Protein AF-A0AAE1FEJ6-F1 (afdb_monomer_lite)

Organism: Petrolisthes cinctipes (NCBI:txid88211)

InterPro domains:
  IPR024133 Transmembrane protein 138 [PF14935] (41-151)
  IPR024133 Transmembrane protein 138 [PTHR13306] (6-151)

Secondary structure (DSSP, 8-state):
--HHHHHHHHHHHHHHHHHHHHHHHHHHHGGGGTT-HHHHHHHHHHHHHHHHHHHHHHHHHHHHSHHHHTT-HHHHHHHHHHHHHHHHHHHHHHHHHHHHHHHHHHH-TT-----HHHHHHHHHHHHHHHHHHHHHHHHHHHHH-HHHHHHHTT--

pLDDT: mean 83.82, std 13.67, range [44.47, 97.69]

Radius of gyration: 18.62 Å; chains: 1; bounding box: 46×26×56 Å

Sequence (156 aa):
MGESTVERYQWLSGTALTLLLADITLNSVFQAFSSNTLLTLLIYIIQDVCLVFSLILLLLALFSTSLSQAGLIGELFQRFQWCIIVAVIYLALSLAFHSWSLEQQWQRSDVYIWTHGMVSLYTIQRTVGCLHYYLYKRAILQLSDKNFYTHLSLRT

Foldseek 3Di:
DPPVVLVVLVVLLVLLVVLLVLLVVLLVCLVVVLLPLVSNLVSLVSNLVSLVVNLVSLVCLLCVAPCVVVVVSVVSCVVLVVLNVLSVVLSVLSVVLSVVSSVCCVVCVPDNDQDPVSVVSSVVSVVSSVVNSVSSNVSSVLSSDPVNVVVVVVVD

Structure (mmCIF, N/CA/C/O backbone):
data_AF-A0AAE1FEJ6-F1
#
_entry.id   AF-A0AAE1FEJ6-F1
#
loop_
_atom_site.group_PDB
_atom_site.id
_atom_site.type_symbol
_atom_site.label_atom_id
_atom_site.label_alt_id
_atom_site.label_comp_id
_atom_site.label_asym_id
_atom_site.label_entity_id
_atom_site.label_seq_id
_atom_site.pdbx_PDB_ins_code
_atom_site.Cartn_x
_atom_site.Cartn_y
_atom_site.Cartn_z
_atom_site.occupancy
_atom_site.B_iso_or_equiv
_atom_site.auth_seq_id
_atom_site.auth_comp_id
_atom_site.auth_asym_id
_atom_site.auth_atom_id
_atom_site.pdbx_PDB_model_num
ATOM 1 N N . MET A 1 1 ? -10.316 11.095 32.374 1.00 44.47 1 MET A N 1
ATOM 2 C CA . MET A 1 1 ? -9.606 9.917 31.815 1.00 44.47 1 MET A CA 1
ATOM 3 C C . MET A 1 1 ? -10.086 9.508 30.408 1.00 44.47 1 MET A C 1
ATOM 5 O O . MET A 1 1 ? -9.594 8.518 29.891 1.00 44.47 1 MET A O 1
ATOM 9 N N . GLY A 1 2 ? -10.999 10.257 29.759 1.00 51.69 2 GLY A N 1
ATOM 10 C CA . GLY A 1 2 ? -11.529 9.927 28.421 1.00 51.69 2 GLY A CA 1
ATOM 11 C C . GLY A 1 2 ? -10.859 10.638 27.233 1.00 51.69 2 GLY A C 1
ATOM 12 O O . GLY A 1 2 ? -10.915 10.112 26.121 1.00 51.69 2 GLY A O 1
ATOM 13 N N . GLU A 1 3 ? -10.203 11.785 27.448 1.00 49.59 3 GLU A N 1
ATOM 14 C CA . GLU A 1 3 ? -9.595 12.601 26.377 1.00 49.59 3 GLU A CA 1
ATOM 15 C C . GLU A 1 3 ? -8.367 11.934 25.744 1.00 49.59 3 GLU A C 1
ATOM 17 O O . GLU A 1 3 ? -8.306 11.809 24.522 1.00 49.59 3 GLU A O 1
ATOM 22 N N . SER A 1 4 ? -7.466 11.362 26.553 1.00 60.22 4 SER A N 1
ATOM 23 C CA . SER A 1 4 ? -6.238 10.703 26.068 1.00 60.22 4 SER A CA 1
ATOM 24 C C . SER A 1 4 ? -6.498 9.509 25.147 1.00 60.22 4 SER A C 1
ATOM 26 O O . SER A 1 4 ? -5.647 9.128 24.349 1.00 60.22 4 SER A O 1
ATOM 28 N N . THR A 1 5 ? -7.681 8.898 25.243 1.00 62.91 5 THR A N 1
ATOM 29 C CA . THR A 1 5 ? -8.062 7.774 24.382 1.00 62.91 5 THR A CA 1
ATOM 30 C C . THR A 1 5 ? -8.668 8.268 23.064 1.00 62.91 5 THR A C 1
ATOM 32 O O . THR A 1 5 ? -8.447 7.632 22.042 1.00 62.91 5 THR A O 1
ATOM 35 N N . VAL A 1 6 ? -9.384 9.411 23.047 1.00 62.69 6 VAL A N 1
ATOM 36 C CA . VAL A 1 6 ? -9.845 10.043 21.784 1.00 62.69 6 VAL A CA 1
ATOM 37 C C . VAL A 1 6 ? -8.641 10.379 20.911 1.00 62.69 6 VAL A C 1
ATOM 39 O O . VAL A 1 6 ? -8.610 10.024 19.737 1.00 62.69 6 VAL A O 1
ATOM 42 N N . GLU A 1 7 ? -7.654 11.035 21.517 1.00 68.44 7 GLU A N 1
ATOM 43 C CA . GLU A 1 7 ? -6.494 11.573 20.819 1.00 68.44 7 GLU A CA 1
ATOM 44 C C . GLU A 1 7 ? -5.688 10.448 20.157 1.00 68.44 7 GLU A C 1
ATOM 46 O O . GLU A 1 7 ? -5.366 10.517 18.974 1.00 68.44 7 GLU A O 1
ATOM 51 N N . ARG A 1 8 ? -5.466 9.339 20.878 1.00 70.31 8 ARG A N 1
ATOM 52 C CA . ARG A 1 8 ? -4.790 8.143 20.348 1.00 70.31 8 ARG A CA 1
ATOM 53 C C . ARG A 1 8 ? -5.481 7.566 19.110 1.00 70.31 8 ARG A C 1
ATOM 55 O O . ARG A 1 8 ? -4.801 7.237 18.140 1.00 70.31 8 ARG A O 1
ATOM 62 N N . TYR A 1 9 ? -6.811 7.461 19.115 1.00 72.62 9 TYR A N 1
ATOM 63 C CA . TYR A 1 9 ? -7.556 6.951 17.957 1.00 72.62 9 TYR A CA 1
ATOM 64 C C . TYR A 1 9 ? -7.517 7.920 16.768 1.00 72.62 9 TYR A C 1
ATOM 66 O O . TYR A 1 9 ? -7.372 7.479 15.629 1.00 72.62 9 TYR A O 1
ATOM 74 N N . GLN A 1 10 ? -7.572 9.231 17.016 1.00 76.69 10 GLN A N 1
ATOM 75 C CA . GLN A 1 10 ? -7.440 10.248 15.968 1.00 76.69 10 GLN A CA 1
ATOM 76 C C . GLN A 1 10 ? -6.054 10.220 15.309 1.00 76.69 10 GLN A C 1
ATOM 78 O O . GLN A 1 10 ? -5.965 10.243 14.081 1.00 76.69 10 GLN A O 1
ATOM 83 N N . TRP A 1 11 ? -4.984 10.087 16.098 1.00 81.31 11 TRP A N 1
ATOM 84 C CA . TRP A 1 11 ? -3.614 9.962 15.590 1.00 81.31 11 TRP A CA 1
ATOM 85 C C . TRP A 1 11 ? -3.409 8.707 14.737 1.00 81.31 11 TRP A C 1
ATOM 87 O O . TRP A 1 11 ? -2.828 8.787 13.651 1.00 81.31 11 TRP A O 1
ATOM 97 N N . LEU A 1 12 ? -3.919 7.556 15.189 1.00 84.88 12 LEU A N 1
ATOM 98 C CA . LEU A 1 12 ? -3.861 6.306 14.423 1.00 84.88 12 LEU A CA 1
ATOM 99 C C . LEU A 1 12 ? -4.588 6.443 13.079 1.00 84.88 12 LEU A C 1
ATOM 101 O O . LEU A 1 12 ? -4.031 6.097 12.037 1.00 84.88 12 LEU A O 1
ATOM 105 N N . SER A 1 13 ? -5.797 7.011 13.095 1.00 83.62 13 SER A N 1
ATOM 106 C CA . SER A 1 13 ? -6.606 7.248 11.895 1.00 83.62 13 SER A CA 1
ATOM 107 C C . SER A 1 13 ? -5.922 8.188 10.904 1.00 83.62 13 SER A C 1
ATOM 109 O O . SER A 1 13 ? -5.821 7.882 9.715 1.00 83.62 13 SER A O 1
ATOM 111 N N . GLY A 1 14 ? -5.392 9.312 11.396 1.00 88.19 14 GLY A N 1
ATOM 112 C CA . GLY A 1 14 ? -4.686 10.293 10.573 1.00 88.19 14 GLY A CA 1
ATOM 113 C C . GLY A 1 14 ? -3.419 9.716 9.940 1.00 88.19 14 GLY A C 1
ATOM 114 O O . GLY A 1 14 ? -3.180 9.910 8.747 1.00 88.19 14 GLY A O 1
ATOM 115 N N . THR A 1 15 ? -2.651 8.933 10.703 1.00 90.38 15 THR A N 1
ATOM 116 C CA . THR A 1 15 ? -1.444 8.258 10.200 1.00 90.38 15 THR A CA 1
ATOM 117 C C . THR A 1 15 ? -1.803 7.242 9.117 1.00 90.38 15 THR A C 1
ATOM 119 O O . THR A 1 15 ? -1.211 7.247 8.040 1.00 90.38 15 THR A O 1
ATOM 122 N N . ALA A 1 16 ? -2.827 6.419 9.357 1.00 91.69 16 ALA A N 1
ATOM 123 C CA . ALA A 1 16 ? -3.301 5.429 8.396 1.00 91.69 16 ALA A CA 1
ATOM 124 C C . ALA A 1 16 ? -3.822 6.070 7.096 1.00 91.69 16 ALA A C 1
ATOM 126 O O . ALA A 1 16 ? -3.549 5.559 6.012 1.00 91.69 16 ALA A O 1
ATOM 127 N N . LEU A 1 17 ? -4.532 7.200 7.180 1.00 91.25 17 LEU A N 1
ATOM 128 C CA . LEU A 1 17 ? -4.982 7.948 6.002 1.00 91.25 17 LEU A CA 1
ATOM 129 C C . LEU A 1 17 ? -3.816 8.582 5.239 1.00 91.25 17 LEU A C 1
ATOM 131 O O . LEU A 1 17 ? -3.819 8.571 4.011 1.00 91.25 17 LEU A O 1
ATOM 135 N N . THR A 1 18 ? -2.810 9.093 5.947 1.00 93.56 18 THR A N 1
ATOM 136 C CA . THR A 1 18 ? -1.608 9.666 5.323 1.00 93.56 18 THR A CA 1
ATOM 137 C C . THR A 1 18 ? -0.835 8.607 4.544 1.00 93.56 18 THR A C 1
ATOM 139 O O . THR A 1 18 ? -0.452 8.848 3.403 1.00 93.56 18 THR A O 1
ATOM 142 N N . LEU A 1 19 ? -0.667 7.411 5.116 1.00 93.56 19 LEU A N 1
ATOM 143 C CA . LEU A 1 19 ? -0.028 6.288 4.428 1.00 93.56 19 LEU A CA 1
ATOM 144 C C . LEU A 1 19 ? -0.821 5.838 3.195 1.00 93.56 19 LEU A C 1
ATOM 146 O O . LEU A 1 19 ? -0.223 5.563 2.158 1.00 93.56 19 LEU A O 1
ATOM 150 N N . LEU A 1 20 ? -2.155 5.831 3.274 1.00 92.31 20 LEU A N 1
ATOM 151 C CA . LEU A 1 20 ? -3.012 5.508 2.132 1.00 92.31 20 LEU A CA 1
ATOM 152 C C . LEU A 1 20 ? -2.862 6.531 0.995 1.00 92.31 20 LEU A C 1
ATOM 154 O O . LEU A 1 20 ? -2.787 6.162 -0.174 1.00 92.31 20 LEU A O 1
ATOM 158 N N . LEU A 1 21 ? -2.805 7.822 1.334 1.00 93.31 21 LEU A N 1
ATOM 159 C CA . LEU A 1 21 ? -2.579 8.898 0.366 1.00 93.31 21 LEU A CA 1
ATOM 160 C C . LEU A 1 21 ? -1.182 8.815 -0.255 1.00 93.31 21 LEU A C 1
ATOM 162 O O . LEU A 1 21 ? -1.040 9.031 -1.461 1.00 93.31 21 LEU A O 1
ATOM 166 N N . ALA A 1 22 ? -0.170 8.482 0.547 1.00 93.38 22 ALA A N 1
ATOM 167 C CA . ALA A 1 22 ? 1.184 8.254 0.066 1.00 93.38 22 ALA A CA 1
ATOM 168 C C . ALA A 1 22 ? 1.223 7.092 -0.936 1.00 93.38 22 ALA A C 1
ATOM 170 O O . ALA A 1 22 ? 1.736 7.284 -2.036 1.00 93.38 22 ALA A O 1
ATOM 171 N N . ASP A 1 23 ? 0.609 5.943 -0.619 1.00 93.81 23 ASP A N 1
ATOM 172 C CA . ASP A 1 23 ? 0.529 4.811 -1.553 1.00 93.81 23 ASP A CA 1
ATOM 173 C C . ASP A 1 23 ? -0.169 5.206 -2.858 1.00 93.81 23 ASP A C 1
ATOM 175 O O . ASP A 1 23 ? 0.403 5.010 -3.922 1.00 93.81 23 ASP A O 1
ATOM 179 N N . ILE A 1 24 ? -1.349 5.838 -2.804 1.00 92.50 24 ILE A N 1
ATOM 180 C CA . ILE A 1 24 ? -2.074 6.281 -4.012 1.00 92.50 24 ILE A CA 1
ATOM 181 C C . ILE A 1 24 ? -1.203 7.199 -4.878 1.00 92.50 24 ILE A C 1
ATOM 183 O O . ILE A 1 24 ? -1.189 7.078 -6.108 1.00 92.50 24 ILE A O 1
ATOM 187 N N . THR A 1 25 ? -0.478 8.119 -4.243 1.00 93.44 25 THR A N 1
ATOM 188 C CA . THR A 1 25 ? 0.381 9.082 -4.937 1.00 93.44 25 THR A CA 1
ATOM 189 C C . THR A 1 25 ? 1.560 8.377 -5.598 1.00 93.44 25 THR A C 1
ATOM 191 O O . THR A 1 25 ? 1.765 8.544 -6.798 1.00 93.44 25 THR A O 1
ATOM 194 N N . LEU A 1 26 ? 2.294 7.543 -4.857 1.00 92.31 26 LEU A N 1
ATOM 195 C CA . LEU A 1 26 ? 3.439 6.786 -5.373 1.00 92.31 26 LEU A CA 1
ATOM 196 C C . LEU A 1 26 ? 3.008 5.828 -6.484 1.00 92.31 26 LEU A C 1
ATOM 198 O O . LEU A 1 26 ? 3.587 5.847 -7.570 1.00 92.31 26 LEU A O 1
ATOM 202 N N . ASN A 1 27 ? 1.909 5.105 -6.263 1.00 91.62 27 ASN A N 1
ATOM 203 C CA . ASN A 1 27 ? 1.309 4.225 -7.251 1.00 91.62 27 ASN A CA 1
ATOM 204 C C . ASN A 1 27 ? 0.908 5.011 -8.507 1.00 91.62 27 ASN A C 1
ATOM 206 O O . ASN A 1 27 ? 0.960 4.478 -9.600 1.00 91.62 27 ASN A O 1
ATOM 210 N N . SER A 1 28 ? 0.501 6.276 -8.431 1.00 89.50 28 SER A N 1
ATOM 211 C CA . SER A 1 28 ? 0.143 7.051 -9.636 1.00 89.50 28 SER A CA 1
ATOM 212 C C . SER A 1 28 ? 1.360 7.649 -10.347 1.00 89.50 28 SER A C 1
ATOM 214 O O . SER A 1 28 ? 1.373 7.768 -11.569 1.00 89.50 28 SER A O 1
ATOM 216 N N . VAL A 1 29 ? 2.388 8.020 -9.587 1.00 89.81 29 VAL A N 1
ATOM 217 C CA . VAL A 1 29 ? 3.525 8.812 -10.068 1.00 89.81 29 VAL A CA 1
ATOM 218 C C . VAL A 1 29 ? 4.701 7.948 -10.538 1.00 89.81 29 VAL A C 1
ATOM 220 O O . VAL A 1 29 ? 5.501 8.427 -11.340 1.00 89.81 29 VAL A O 1
ATOM 223 N N . PHE A 1 30 ? 4.804 6.676 -10.126 1.00 88.81 30 PHE A N 1
ATOM 224 C CA . PHE A 1 30 ? 5.943 5.806 -10.475 1.00 88.81 30 PHE A CA 1
ATOM 225 C C . PHE A 1 30 ? 6.244 5.764 -11.985 1.00 88.81 30 PHE A C 1
ATOM 227 O O . PHE A 1 30 ? 7.407 5.744 -12.385 1.00 88.81 30 PHE A O 1
ATOM 234 N N . GLN A 1 31 ? 5.210 5.825 -12.832 1.00 87.00 31 GLN A N 1
ATOM 235 C CA . GLN A 1 31 ? 5.358 5.773 -14.285 1.00 87.00 31 GLN A CA 1
ATOM 236 C C . GLN A 1 31 ? 6.107 6.990 -14.847 1.00 87.00 31 GLN A C 1
ATOM 238 O O . GLN A 1 31 ? 6.815 6.862 -15.840 1.00 87.00 31 GLN A O 1
ATOM 243 N N . ALA A 1 32 ? 6.022 8.155 -14.200 1.00 88.50 32 ALA A N 1
ATOM 244 C CA . ALA A 1 32 ? 6.785 9.338 -14.604 1.00 88.50 32 ALA A CA 1
ATOM 245 C C . ALA A 1 32 ? 8.301 9.150 -14.416 1.00 88.50 32 ALA A C 1
ATOM 247 O O . ALA A 1 32 ? 9.098 9.799 -15.090 1.00 88.50 32 ALA A O 1
ATOM 248 N N . PHE A 1 33 ? 8.698 8.244 -13.521 1.00 87.62 33 PHE A N 1
ATOM 249 C CA . PHE A 1 33 ? 10.089 7.955 -13.181 1.00 87.62 33 PHE A CA 1
ATOM 250 C C . PHE A 1 33 ? 10.582 6.617 -13.745 1.00 87.62 33 PHE A C 1
ATOM 252 O O . PHE A 1 33 ? 11.727 6.240 -13.495 1.00 87.62 33 PHE A O 1
ATOM 259 N N . SER A 1 34 ? 9.764 5.924 -14.551 1.00 84.81 34 SER A N 1
ATOM 260 C CA . SER A 1 34 ? 10.057 4.573 -15.048 1.00 84.81 34 SER A CA 1
ATOM 261 C C . SER A 1 34 ? 11.247 4.495 -16.009 1.00 84.81 34 SER A C 1
ATOM 263 O O . SER A 1 34 ? 11.700 3.398 -16.329 1.00 84.81 34 SER A O 1
ATOM 265 N N . SER A 1 35 ? 11.745 5.638 -16.489 1.00 85.31 35 SER A N 1
ATOM 266 C CA . SER A 1 35 ? 12.961 5.737 -17.304 1.00 85.31 35 SER A CA 1
ATOM 267 C C . SER A 1 35 ? 14.245 5.598 -16.485 1.00 85.31 35 SER A C 1
ATOM 269 O O . SER A 1 35 ? 15.295 5.295 -17.043 1.00 85.31 35 SER A O 1
ATOM 271 N N . ASN A 1 36 ? 14.180 5.819 -15.170 1.00 88.50 36 ASN A N 1
ATOM 272 C CA . ASN A 1 36 ? 15.324 5.728 -14.278 1.00 88.50 36 ASN A CA 1
ATOM 273 C C . ASN A 1 36 ? 15.117 4.576 -13.289 1.00 88.50 36 ASN A C 1
ATOM 275 O O . ASN A 1 36 ? 14.296 4.663 -12.370 1.00 88.50 36 ASN A O 1
ATOM 279 N N . THR A 1 37 ? 15.892 3.504 -13.464 1.00 89.12 37 THR A N 1
ATOM 280 C CA . THR A 1 37 ? 15.815 2.286 -12.644 1.00 89.12 37 THR A CA 1
ATOM 281 C C . THR A 1 37 ? 16.016 2.573 -11.156 1.00 89.12 37 THR A C 1
ATOM 283 O O . THR A 1 37 ? 15.301 2.021 -10.324 1.00 89.12 37 THR A O 1
ATOM 286 N N . LEU A 1 38 ? 16.935 3.479 -10.801 1.00 91.75 38 LEU A N 1
ATOM 287 C CA . LEU A 1 38 ? 17.208 3.814 -9.400 1.00 91.75 38 LEU A CA 1
ATOM 288 C C . LEU A 1 38 ? 16.026 4.544 -8.755 1.00 91.75 38 LEU A C 1
ATOM 290 O O . LEU A 1 38 ? 15.628 4.201 -7.645 1.00 91.75 38 LEU A O 1
ATOM 294 N N . LEU A 1 39 ? 15.432 5.521 -9.450 1.00 92.00 39 LEU A N 1
ATOM 295 C CA . LEU A 1 39 ? 14.251 6.228 -8.940 1.00 92.00 39 LEU A CA 1
ATOM 296 C C . LEU A 1 39 ? 13.037 5.300 -8.844 1.00 92.00 39 LEU A C 1
ATOM 298 O O . LEU A 1 39 ? 12.317 5.344 -7.850 1.00 92.00 39 LEU A O 1
ATOM 302 N N . THR A 1 40 ? 12.845 4.428 -9.837 1.00 92.69 40 THR A N 1
ATOM 303 C CA . THR A 1 40 ? 11.771 3.423 -9.829 1.00 92.69 40 THR A CA 1
ATOM 304 C C . THR A 1 40 ? 11.909 2.486 -8.627 1.00 92.69 40 THR A C 1
ATOM 306 O O . THR A 1 40 ? 10.942 2.270 -7.899 1.00 92.69 40 THR A O 1
ATOM 309 N N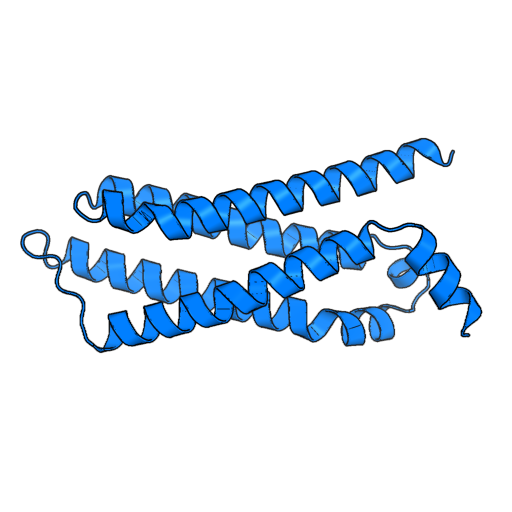 . LEU A 1 41 ? 13.124 1.995 -8.363 1.00 94.25 41 LEU A N 1
ATOM 310 C CA . LEU A 1 41 ? 13.424 1.147 -7.211 1.00 94.25 41 LEU A CA 1
ATOM 311 C C . LEU A 1 41 ? 13.111 1.843 -5.881 1.00 94.25 41 LEU A C 1
ATOM 313 O O . LEU A 1 41 ? 12.479 1.244 -5.014 1.00 94.25 41 LEU A O 1
ATOM 317 N N . LEU A 1 42 ? 13.508 3.109 -5.721 1.00 95.31 42 LEU A N 1
ATOM 318 C CA . LEU A 1 42 ? 13.216 3.863 -4.499 1.00 95.31 42 LEU A CA 1
ATOM 319 C C . LEU A 1 42 ? 11.709 4.050 -4.288 1.00 95.31 42 LEU A C 1
ATOM 321 O O . LEU A 1 42 ? 11.231 3.872 -3.170 1.00 95.31 42 LEU A O 1
ATOM 325 N N . ILE A 1 43 ? 10.960 4.368 -5.348 1.00 94.75 43 ILE A N 1
ATOM 326 C CA . ILE A 1 43 ? 9.500 4.518 -5.277 1.00 94.75 43 ILE A CA 1
ATOM 327 C C . ILE A 1 43 ? 8.846 3.206 -4.838 1.00 94.75 43 ILE A C 1
ATOM 329 O O . ILE A 1 43 ? 8.034 3.232 -3.915 1.00 94.75 43 ILE A O 1
ATOM 333 N N . TYR A 1 44 ? 9.234 2.073 -5.431 1.00 95.25 44 TYR A N 1
ATOM 334 C CA . TYR A 1 44 ? 8.698 0.760 -5.061 1.00 95.25 44 TYR A CA 1
ATOM 335 C C . TYR A 1 44 ? 9.002 0.395 -3.607 1.00 95.25 44 TYR A C 1
ATOM 337 O O . TYR A 1 44 ? 8.093 -0.002 -2.884 1.00 95.25 44 TYR A O 1
ATOM 345 N N . ILE A 1 45 ? 10.233 0.615 -3.132 1.00 95.50 45 ILE A N 1
ATOM 346 C CA . ILE A 1 45 ? 10.596 0.347 -1.731 1.00 95.50 45 ILE A CA 1
ATOM 347 C C . ILE A 1 45 ? 9.762 1.204 -0.773 1.00 95.50 45 ILE A C 1
ATOM 349 O O . ILE A 1 45 ? 9.221 0.686 0.203 1.00 95.50 45 ILE A O 1
ATOM 353 N N . ILE A 1 46 ? 9.647 2.511 -1.035 1.00 95.19 46 ILE A N 1
ATOM 354 C CA . ILE A 1 46 ? 8.865 3.412 -0.177 1.00 95.19 46 ILE A CA 1
ATOM 355 C C . ILE A 1 46 ? 7.396 2.978 -0.167 1.00 95.19 46 ILE A C 1
ATOM 357 O O . ILE A 1 46 ? 6.784 2.909 0.899 1.00 95.19 46 ILE A O 1
ATOM 361 N N . GLN A 1 47 ? 6.842 2.645 -1.332 1.00 95.62 47 GLN A N 1
ATOM 362 C CA . GLN A 1 47 ? 5.459 2.207 -1.461 1.00 95.62 47 GLN A CA 1
ATOM 363 C C . GLN A 1 47 ? 5.199 0.890 -0.710 1.00 95.62 47 GLN A C 1
ATOM 365 O O . GLN A 1 47 ? 4.247 0.810 0.069 1.00 95.62 47 GLN A O 1
ATOM 370 N N . ASP A 1 48 ? 6.068 -0.112 -0.860 1.00 96.12 48 ASP A N 1
ATOM 371 C CA . ASP A 1 48 ? 5.940 -1.403 -0.173 1.00 96.12 48 ASP A CA 1
ATOM 372 C C . ASP A 1 48 ? 6.019 -1.241 1.349 1.00 96.12 48 ASP A C 1
ATOM 374 O O . ASP A 1 48 ? 5.215 -1.817 2.087 1.00 96.12 48 ASP A O 1
ATOM 378 N N . VAL A 1 49 ? 6.924 -0.384 1.834 1.00 95.56 49 VAL A N 1
ATOM 379 C CA . VAL A 1 49 ? 7.001 -0.028 3.256 1.00 95.56 49 VAL A CA 1
ATOM 380 C C . VAL A 1 49 ? 5.694 0.624 3.719 1.00 95.56 49 VAL A C 1
ATOM 382 O O . VAL A 1 49 ? 5.139 0.211 4.738 1.00 95.56 49 VAL A O 1
ATOM 385 N N . CYS A 1 50 ? 5.144 1.586 2.971 1.00 94.75 50 CYS A N 1
ATOM 386 C CA . CYS A 1 50 ? 3.860 2.213 3.299 1.00 94.75 50 CYS A CA 1
ATOM 387 C C . CYS A 1 50 ? 2.703 1.204 3.367 1.00 94.75 50 CYS A C 1
ATOM 389 O O . CYS A 1 50 ? 1.852 1.315 4.257 1.00 94.75 50 CYS A O 1
ATOM 391 N N . LEU A 1 51 ? 2.675 0.206 2.479 1.00 94.88 51 LEU A N 1
ATOM 392 C CA . LEU A 1 51 ? 1.652 -0.842 2.479 1.00 94.88 51 LEU A CA 1
ATOM 393 C C . LEU A 1 51 ? 1.785 -1.791 3.666 1.00 94.88 51 LEU A C 1
ATOM 395 O O . LEU A 1 51 ? 0.783 -2.096 4.318 1.00 94.88 51 LEU A O 1
ATOM 399 N N . VAL A 1 52 ? 3.009 -2.200 4.002 1.00 96.62 52 VAL A N 1
ATOM 400 C CA . VAL A 1 52 ? 3.269 -3.020 5.192 1.00 96.62 52 VAL A CA 1
ATOM 401 C C . VAL A 1 52 ? 2.871 -2.266 6.461 1.00 96.62 52 VAL A C 1
ATOM 403 O O . VAL A 1 52 ? 2.147 -2.813 7.293 1.00 96.62 52 VAL A O 1
ATOM 406 N N . PHE A 1 53 ? 3.258 -0.994 6.600 1.00 94.69 53 PHE A N 1
ATOM 407 C CA . PHE A 1 53 ? 2.854 -0.175 7.747 1.00 94.69 53 PHE A CA 1
ATOM 408 C C . PHE A 1 53 ? 1.339 0.031 7.815 1.00 94.69 53 PHE A C 1
ATOM 410 O O . PHE A 1 53 ? 0.767 -0.063 8.899 1.00 94.69 53 PHE A O 1
ATOM 417 N N . SER A 1 54 ? 0.672 0.249 6.681 1.00 93.50 54 SER A N 1
ATOM 418 C CA . SER A 1 54 ? -0.792 0.340 6.626 1.00 93.50 54 SER A CA 1
ATOM 419 C C . SER A 1 54 ? -1.452 -0.948 7.125 1.00 93.50 54 SER A C 1
ATOM 421 O O . SER A 1 54 ? -2.354 -0.908 7.962 1.00 93.50 54 SER A O 1
ATOM 423 N N . LEU A 1 55 ? -0.962 -2.112 6.689 1.00 93.62 55 LEU A N 1
ATOM 424 C CA . LEU A 1 55 ? -1.462 -3.399 7.169 1.00 93.62 55 LEU A CA 1
ATOM 425 C C . LEU A 1 55 ? -1.230 -3.575 8.679 1.00 93.62 55 LEU A C 1
ATOM 427 O O . LEU A 1 55 ? -2.145 -3.988 9.391 1.00 93.62 55 LEU A O 1
ATOM 431 N N . ILE A 1 56 ? -0.048 -3.213 9.185 1.00 92.94 56 ILE A N 1
ATOM 432 C CA . ILE A 1 56 ? 0.262 -3.265 10.622 1.00 92.94 56 ILE A CA 1
ATOM 433 C C . ILE A 1 56 ? -0.674 -2.350 11.416 1.00 92.94 56 ILE A C 1
ATOM 435 O O . ILE A 1 56 ? -1.212 -2.781 12.433 1.00 92.94 56 ILE A O 1
ATOM 439 N N . LEU A 1 57 ? -0.909 -1.115 10.965 1.00 91.31 57 LEU A N 1
ATOM 440 C CA . LEU A 1 57 ? -1.815 -0.182 11.640 1.00 91.31 57 LEU A CA 1
ATOM 441 C C . LEU A 1 57 ? -3.259 -0.682 11.642 1.00 91.31 57 LEU A C 1
ATOM 443 O O . LEU A 1 57 ? -3.938 -0.541 12.655 1.00 91.31 57 LEU A O 1
ATOM 447 N N . LEU A 1 58 ? -3.720 -1.294 10.549 1.00 89.44 58 LEU A N 1
ATOM 448 C CA . LEU A 1 58 ? -5.042 -1.915 10.491 1.00 89.44 58 LEU A CA 1
ATOM 449 C C . LEU A 1 58 ? -5.171 -3.044 11.520 1.00 89.44 58 LEU A C 1
ATOM 451 O O . LEU A 1 58 ? -6.143 -3.079 12.273 1.00 89.44 58 LEU A O 1
ATOM 455 N N . LEU A 1 59 ? -4.185 -3.941 11.586 1.00 88.81 59 LEU A N 1
ATOM 456 C CA . LEU A 1 59 ? -4.172 -5.030 12.565 1.00 88.81 59 LEU A CA 1
ATOM 457 C C . LEU A 1 59 ? -4.086 -4.492 13.997 1.00 88.81 59 LEU A C 1
ATOM 459 O O . LEU A 1 59 ? -4.836 -4.928 14.866 1.00 88.81 59 LEU A O 1
ATOM 463 N N . LEU A 1 60 ? -3.232 -3.497 14.243 1.00 87.00 60 LEU A N 1
ATOM 464 C CA . LEU A 1 60 ? -3.119 -2.848 15.545 1.00 87.00 60 LEU A CA 1
ATOM 465 C C . LEU A 1 60 ? -4.440 -2.186 15.951 1.00 87.00 60 LEU A C 1
ATOM 467 O O . LEU A 1 60 ? -4.861 -2.332 17.095 1.00 87.00 60 LEU A O 1
ATOM 471 N N . ALA A 1 61 ? -5.129 -1.504 15.034 1.00 83.62 61 ALA A N 1
ATOM 472 C CA . ALA A 1 61 ? -6.437 -0.903 15.288 1.00 83.62 61 ALA A CA 1
ATOM 473 C C . ALA A 1 61 ? -7.512 -1.963 15.612 1.00 83.62 61 ALA A C 1
ATOM 475 O O . ALA A 1 61 ? -8.343 -1.749 16.496 1.00 83.62 61 ALA A O 1
ATOM 476 N N . LEU A 1 62 ? -7.461 -3.128 14.958 1.00 81.69 62 LEU A N 1
ATOM 477 C CA . LEU A 1 62 ? -8.355 -4.260 15.233 1.00 81.69 62 LEU A CA 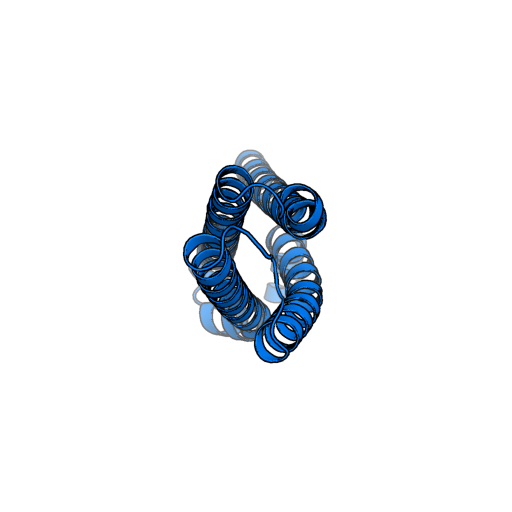1
ATOM 478 C C . LEU A 1 62 ? -8.077 -4.938 16.582 1.00 81.69 62 LEU A C 1
ATOM 480 O O . LEU A 1 62 ? -9.010 -5.342 17.267 1.00 81.69 62 LEU A O 1
ATOM 484 N N . PHE A 1 63 ? -6.813 -5.067 16.988 1.00 79.44 63 PHE A N 1
ATOM 485 C CA . PHE A 1 63 ? -6.470 -5.702 18.265 1.00 79.44 63 PHE A CA 1
ATOM 486 C C . PHE A 1 63 ? -6.572 -4.750 19.460 1.00 79.44 63 PHE A C 1
ATOM 488 O O . PHE A 1 63 ? -6.897 -5.185 20.563 1.00 79.44 63 PHE A O 1
ATOM 495 N N . SER A 1 64 ? -6.314 -3.457 19.254 1.00 73.94 64 SER A N 1
ATOM 496 C CA . SER A 1 64 ? -6.353 -2.437 20.313 1.00 73.94 64 SER A CA 1
ATOM 497 C C . SER A 1 64 ? -7.766 -2.018 20.719 1.00 73.94 64 SER A C 1
ATOM 499 O O . SER A 1 64 ? -7.936 -1.343 21.734 1.00 73.94 64 SER A O 1
ATOM 501 N N . THR A 1 65 ? -8.785 -2.423 19.964 1.00 73.69 65 THR A N 1
ATOM 502 C CA . THR A 1 65 ? -10.167 -2.024 20.206 1.00 73.69 65 THR A CA 1
ATOM 503 C C . THR A 1 65 ? -10.803 -2.745 21.388 1.00 73.69 65 THR A C 1
ATOM 505 O O . THR A 1 65 ? -10.580 -3.932 21.628 1.00 73.69 65 THR A O 1
ATOM 508 N N . SER A 1 66 ? -11.669 -2.029 22.111 1.00 59.16 66 SER A N 1
ATOM 509 C CA . SER A 1 66 ? -12.338 -2.512 23.327 1.00 59.16 66 SER A CA 1
ATOM 510 C C . SER A 1 66 ? -13.154 -3.794 23.112 1.00 59.16 66 SER A C 1
ATOM 512 O O . SER A 1 66 ? -13.274 -4.597 24.029 1.00 59.16 66 SER A O 1
ATOM 514 N N . LEU A 1 67 ? -13.665 -4.030 21.898 1.00 60.69 67 LEU A N 1
ATOM 515 C CA . LEU A 1 67 ? -14.380 -5.264 21.534 1.00 60.69 67 LEU A CA 1
ATOM 516 C C . LEU A 1 67 ? -13.466 -6.492 21.469 1.00 60.69 67 LEU A C 1
ATOM 518 O O . LEU A 1 67 ? -13.870 -7.574 21.887 1.00 60.69 67 LEU A O 1
ATOM 522 N N . SER A 1 68 ? -12.234 -6.322 20.982 1.00 60.22 68 SER A N 1
ATOM 523 C CA . SER A 1 68 ? -11.215 -7.377 20.997 1.00 60.22 68 SER A CA 1
ATOM 524 C C . SER A 1 68 ? -10.829 -7.717 22.443 1.00 60.22 68 SER A C 1
ATOM 526 O O . SER A 1 68 ? -10.766 -8.886 22.816 1.00 60.22 68 SER A O 1
ATOM 528 N N . GLN A 1 69 ? -10.695 -6.694 23.297 1.00 61.75 69 GLN A N 1
ATOM 529 C CA . GLN A 1 69 ? -10.403 -6.855 24.729 1.00 61.75 69 GLN A CA 1
ATOM 530 C C . GLN A 1 69 ? -11.569 -7.470 25.525 1.00 61.75 69 GLN A C 1
ATOM 532 O O . GLN A 1 69 ? -11.334 -8.139 26.525 1.00 61.75 69 GLN A O 1
ATOM 537 N N . ALA A 1 70 ? -12.812 -7.286 25.069 1.00 64.25 70 ALA A N 1
ATOM 538 C CA . ALA A 1 70 ? -14.014 -7.870 25.666 1.00 64.25 70 ALA A CA 1
ATOM 539 C C . ALA A 1 70 ? -14.304 -9.317 25.207 1.00 64.25 70 ALA A C 1
ATOM 541 O O . ALA A 1 70 ? -15.305 -9.894 25.623 1.00 64.25 70 ALA A O 1
ATOM 542 N N . GLY A 1 71 ? -13.459 -9.908 24.351 1.00 69.50 71 GLY A N 1
ATOM 543 C CA . GLY A 1 71 ? -13.612 -11.285 23.862 1.00 69.50 71 GLY A CA 1
ATOM 544 C C . GLY A 1 71 ? -14.454 -11.443 22.587 1.00 69.50 71 GLY A C 1
ATOM 545 O O . GLY A 1 71 ? -14.605 -12.560 22.100 1.00 69.50 71 GLY A O 1
ATOM 546 N N . LEU A 1 72 ? -14.941 -10.351 21.981 1.00 72.12 72 LEU A N 1
ATOM 547 C CA . LEU A 1 72 ? -15.730 -10.360 20.734 1.00 72.12 72 LEU A CA 1
ATOM 548 C C . LEU A 1 72 ? -14.848 -10.301 19.472 1.00 72.12 72 LEU A C 1
ATOM 550 O O . LEU A 1 72 ? -15.221 -9.740 18.439 1.00 72.12 72 LEU A O 1
ATOM 554 N N . ILE A 1 73 ? -13.653 -10.887 19.534 1.00 72.12 73 ILE A N 1
ATOM 555 C CA . ILE A 1 73 ? -12.688 -10.807 18.434 1.00 72.12 73 ILE A CA 1
ATOM 556 C C . ILE A 1 73 ? -13.181 -11.523 17.167 1.00 72.12 73 ILE A C 1
ATOM 558 O O . ILE A 1 73 ? -12.893 -11.074 16.060 1.00 72.12 73 ILE A O 1
ATOM 562 N N . GLY A 1 74 ? -13.978 -12.588 17.319 1.00 71.88 74 GLY A N 1
ATOM 563 C CA . GLY A 1 74 ? -14.556 -13.341 16.202 1.00 71.88 74 GLY A CA 1
ATOM 564 C C . GLY A 1 74 ? -15.538 -12.516 15.364 1.00 71.88 74 GLY A C 1
ATOM 565 O O . GLY A 1 74 ? -15.433 -12.501 14.140 1.00 71.88 74 GLY A O 1
ATOM 566 N N . GLU A 1 75 ? -16.428 -11.767 16.016 1.00 73.94 75 GLU A N 1
ATOM 567 C CA . GLU A 1 75 ? -17.393 -10.861 15.366 1.00 73.94 75 GLU A CA 1
ATOM 568 C C . GLU A 1 75 ? -16.678 -9.730 14.612 1.00 73.94 75 GLU A C 1
ATOM 570 O O . GLU A 1 75 ? -16.991 -9.410 13.461 1.00 73.94 75 GLU A O 1
ATOM 575 N N . LEU A 1 76 ? -15.651 -9.148 15.240 1.00 74.19 76 LEU A N 1
ATOM 576 C CA . LEU A 1 76 ? -14.853 -8.088 14.630 1.00 74.19 76 LEU A CA 1
ATOM 577 C C . LEU A 1 76 ? -14.086 -8.609 13.407 1.00 74.19 76 LEU A C 1
ATOM 579 O O . LEU A 1 76 ? -14.084 -7.973 12.350 1.00 74.19 76 LEU A O 1
ATOM 583 N N . PHE A 1 77 ? -13.489 -9.797 13.525 1.00 76.12 77 PHE A N 1
ATOM 584 C CA . PHE A 1 77 ? -12.779 -10.433 12.425 1.00 76.12 77 PHE A CA 1
ATOM 585 C C . PHE A 1 77 ? -13.725 -10.769 11.271 1.00 76.12 77 PHE A C 1
ATOM 587 O O . PHE A 1 77 ? -13.418 -10.432 10.133 1.00 76.12 77 PHE A O 1
ATOM 594 N N . GLN A 1 78 ? -14.916 -11.319 11.526 1.00 79.38 78 GLN A N 1
ATOM 595 C CA . GLN A 1 78 ? -15.899 -11.580 10.467 1.00 79.38 78 GLN A CA 1
ATOM 596 C C . GLN A 1 78 ? -16.330 -10.311 9.721 1.00 79.38 78 GLN A C 1
ATOM 598 O O . GLN A 1 78 ? -16.601 -10.356 8.517 1.00 79.38 78 GLN A O 1
ATOM 603 N N . ARG A 1 79 ? -16.356 -9.163 10.401 1.00 81.00 79 ARG A N 1
ATOM 604 C CA . ARG A 1 79 ? -16.716 -7.885 9.782 1.00 81.00 79 ARG A CA 1
ATOM 605 C C . ARG A 1 79 ? -15.594 -7.287 8.932 1.00 81.00 79 ARG A C 1
ATOM 607 O O . ARG A 1 79 ? -15.877 -6.715 7.879 1.00 81.00 79 ARG A O 1
ATOM 614 N N . PHE A 1 80 ? -14.339 -7.415 9.364 1.00 85.62 80 PHE A N 1
ATOM 615 C CA . PHE A 1 80 ? -13.179 -6.809 8.695 1.00 85.62 80 PHE A CA 1
ATOM 616 C C . PHE A 1 80 ? -12.316 -7.794 7.887 1.00 85.62 80 PHE A C 1
ATOM 618 O O . PHE A 1 80 ? -11.381 -7.355 7.218 1.00 85.62 80 PHE A O 1
ATOM 625 N N . GLN A 1 81 ? -12.651 -9.091 7.862 1.00 87.38 81 GLN A N 1
ATOM 626 C CA . GLN A 1 81 ? -11.908 -10.136 7.138 1.00 87.38 81 GLN A CA 1
ATOM 627 C C . GLN A 1 81 ? -11.667 -9.767 5.675 1.00 87.38 81 GLN A C 1
ATOM 629 O O . GLN A 1 81 ? -10.549 -9.880 5.185 1.00 87.38 81 GLN A O 1
ATOM 634 N N . TRP A 1 82 ? -12.682 -9.229 4.994 1.00 89.94 82 TRP A N 1
ATOM 635 C CA . TRP A 1 82 ? -12.566 -8.825 3.596 1.00 89.94 82 TRP A CA 1
ATOM 636 C C . TRP A 1 82 ? -11.574 -7.678 3.406 1.00 89.94 82 TRP A C 1
ATOM 638 O O . TRP A 1 82 ? -10.844 -7.665 2.423 1.00 89.94 82 TRP A O 1
ATOM 648 N N . CYS A 1 83 ? -11.493 -6.746 4.359 1.00 93.00 83 CYS A N 1
ATOM 649 C CA . CYS A 1 83 ? -10.507 -5.669 4.319 1.00 93.00 83 CYS A CA 1
ATOM 650 C C . CYS A 1 83 ? -9.081 -6.215 4.471 1.00 93.00 83 CYS A C 1
ATOM 652 O O . CYS A 1 83 ? -8.193 -5.803 3.728 1.00 93.00 83 CYS A O 1
ATOM 654 N N . ILE A 1 84 ? -8.867 -7.156 5.398 1.00 92.62 84 ILE A N 1
ATOM 655 C CA . ILE A 1 84 ? -7.556 -7.780 5.624 1.00 92.62 84 ILE A CA 1
ATOM 656 C C . ILE A 1 84 ? -7.142 -8.608 4.404 1.00 92.62 84 ILE A C 1
ATOM 658 O O . ILE A 1 84 ? -6.037 -8.438 3.899 1.00 92.62 84 ILE A O 1
ATOM 662 N N . ILE A 1 85 ? -8.040 -9.454 3.892 1.00 94.81 85 ILE A N 1
ATOM 663 C CA . ILE A 1 85 ? -7.791 -10.288 2.709 1.00 94.81 85 ILE A CA 1
ATOM 664 C C . ILE A 1 85 ? -7.419 -9.409 1.514 1.00 94.81 85 ILE A C 1
ATOM 666 O O . ILE A 1 85 ? -6.394 -9.640 0.880 1.00 94.81 85 ILE A O 1
ATOM 670 N N . VAL A 1 86 ? -8.203 -8.364 1.234 1.00 96.25 86 VAL A N 1
ATOM 671 C CA . VAL A 1 86 ? -7.923 -7.453 0.117 1.00 96.25 86 VAL A CA 1
ATOM 672 C C . VAL A 1 86 ? -6.605 -6.701 0.323 1.00 96.25 86 VAL A C 1
ATOM 674 O O . VAL A 1 86 ? -5.866 -6.536 -0.641 1.00 96.25 86 VAL A O 1
ATOM 677 N N . ALA A 1 87 ? -6.260 -6.292 1.549 1.00 95.50 87 ALA A N 1
ATOM 678 C CA . ALA A 1 87 ? -4.972 -5.658 1.838 1.00 95.50 87 ALA A CA 1
ATOM 679 C C . ALA A 1 87 ? -3.778 -6.596 1.599 1.00 95.50 87 ALA A C 1
ATOM 681 O O . ALA A 1 87 ? -2.791 -6.181 0.997 1.00 95.50 87 ALA A O 1
ATOM 682 N N . VAL A 1 88 ? -3.879 -7.864 2.009 1.00 96.94 88 VAL A N 1
ATOM 683 C CA . VAL A 1 88 ? -2.832 -8.872 1.774 1.00 96.94 88 VAL A CA 1
ATOM 684 C C . VAL A 1 88 ? -2.693 -9.187 0.285 1.00 96.94 88 VAL A C 1
ATOM 686 O O . VAL A 1 88 ? -1.576 -9.226 -0.227 1.00 96.94 88 VAL A O 1
ATOM 689 N N . ILE A 1 89 ? -3.810 -9.366 -0.429 1.00 97.69 89 ILE A N 1
ATOM 690 C CA . ILE A 1 89 ? -3.799 -9.597 -1.881 1.00 97.69 89 ILE A CA 1
ATOM 691 C C . ILE A 1 89 ? -3.179 -8.398 -2.601 1.00 97.69 89 ILE A C 1
ATOM 693 O O . ILE A 1 89 ? -2.341 -8.582 -3.480 1.00 97.69 89 ILE A O 1
ATOM 697 N N . TYR A 1 90 ? -3.559 -7.177 -2.222 1.00 97.25 90 TYR A N 1
ATOM 698 C CA . TYR A 1 90 ? -3.014 -5.965 -2.822 1.00 97.25 90 TYR A CA 1
ATOM 699 C C . TYR A 1 90 ? -1.502 -5.852 -2.605 1.00 97.25 90 TYR A C 1
ATOM 701 O O . TYR A 1 90 ? -0.772 -5.646 -3.570 1.00 97.25 90 TYR A O 1
ATOM 709 N N . LEU A 1 91 ? -1.022 -6.077 -1.376 1.00 96.69 91 LEU A N 1
ATOM 710 C CA . LEU A 1 91 ? 0.408 -6.095 -1.062 1.00 96.69 91 LEU A CA 1
ATOM 711 C C . LEU A 1 91 ? 1.160 -7.133 -1.911 1.00 96.69 91 LEU A C 1
ATOM 713 O O . LEU A 1 91 ? 2.178 -6.806 -2.515 1.00 96.69 91 LEU A O 1
ATOM 717 N N . ALA A 1 92 ? 0.641 -8.360 -2.011 1.00 97.69 92 ALA A N 1
ATOM 718 C CA . ALA A 1 92 ? 1.258 -9.421 -2.807 1.00 97.69 92 ALA A CA 1
ATOM 719 C C . ALA A 1 92 ? 1.312 -9.079 -4.307 1.00 97.69 92 ALA A C 1
ATOM 721 O O . ALA A 1 92 ? 2.329 -9.316 -4.957 1.00 97.69 92 ALA A O 1
ATOM 722 N N . LEU A 1 93 ? 0.239 -8.498 -4.853 1.00 97.12 93 LEU A N 1
ATOM 723 C CA . LEU A 1 93 ? 0.193 -8.048 -6.246 1.00 97.12 93 LEU A CA 1
ATOM 724 C C . LEU A 1 93 ? 1.175 -6.902 -6.511 1.00 97.12 93 LEU A C 1
ATOM 726 O O . LEU A 1 93 ? 1.845 -6.924 -7.542 1.00 97.12 93 LEU A O 1
ATOM 730 N N . SER A 1 94 ? 1.287 -5.936 -5.593 1.00 96.44 94 SER A N 1
ATOM 731 C CA . SER A 1 94 ? 2.263 -4.842 -5.684 1.00 96.44 94 SER A CA 1
ATOM 732 C C . SER A 1 94 ? 3.696 -5.379 -5.671 1.00 96.44 94 SER A C 1
ATOM 734 O O . SER A 1 94 ? 4.440 -5.113 -6.608 1.00 96.44 94 SER A O 1
ATOM 736 N N . LEU A 1 95 ? 4.049 -6.244 -4.713 1.00 96.56 95 LEU A N 1
ATOM 737 C CA . LEU A 1 95 ? 5.364 -6.901 -4.641 1.00 96.56 95 LEU A CA 1
ATOM 738 C C . LEU A 1 95 ? 5.695 -7.696 -5.911 1.00 96.56 95 LEU A C 1
ATOM 740 O O . LEU A 1 95 ? 6.810 -7.605 -6.432 1.00 96.56 95 LEU A O 1
ATOM 744 N N . ALA A 1 96 ? 4.735 -8.466 -6.432 1.00 96.69 96 ALA A N 1
ATOM 745 C CA . ALA A 1 96 ? 4.914 -9.223 -7.667 1.00 96.69 96 ALA A CA 1
ATOM 746 C C . ALA A 1 96 ? 5.157 -8.294 -8.867 1.00 96.69 96 ALA A C 1
ATOM 748 O O . ALA A 1 96 ? 6.055 -8.546 -9.674 1.00 96.69 96 ALA A O 1
ATOM 749 N N . PHE A 1 97 ? 4.389 -7.205 -8.968 1.00 95.06 97 PHE A N 1
ATOM 750 C CA . PHE A 1 97 ? 4.548 -6.218 -10.029 1.00 95.06 97 PHE A CA 1
ATOM 751 C C . PHE A 1 97 ? 5.891 -5.481 -9.927 1.00 95.06 97 PHE A C 1
ATOM 753 O O . PHE A 1 97 ? 6.600 -5.383 -10.927 1.00 95.06 97 PHE A O 1
ATOM 760 N N . HIS A 1 98 ? 6.283 -5.030 -8.732 1.00 95.00 98 HIS A N 1
ATOM 761 C CA . HIS A 1 98 ? 7.556 -4.349 -8.489 1.00 95.00 98 HIS A CA 1
ATOM 762 C C . HIS A 1 98 ? 8.747 -5.246 -8.827 1.00 95.00 98 HIS A C 1
ATOM 764 O O . HIS A 1 98 ? 9.639 -4.830 -9.566 1.00 95.00 98 HIS A O 1
ATOM 770 N N . SER A 1 99 ? 8.728 -6.496 -8.352 1.00 94.38 99 SER A N 1
ATOM 771 C CA . SER A 1 99 ? 9.800 -7.469 -8.598 1.00 94.38 99 SER A CA 1
ATOM 772 C C . SER A 1 99 ? 9.964 -7.747 -10.092 1.00 94.38 99 SER A C 1
ATOM 774 O O . SER A 1 99 ? 11.072 -7.681 -10.618 1.00 94.38 99 SER A O 1
ATOM 776 N N . TRP A 1 100 ? 8.858 -7.991 -10.804 1.00 94.19 100 TRP A N 1
ATOM 777 C CA . TRP A 1 100 ? 8.898 -8.234 -12.247 1.00 94.19 100 TRP A CA 1
ATOM 778 C C . TRP A 1 100 ? 9.332 -6.977 -13.021 1.00 94.19 100 TRP A C 1
ATOM 780 O O . TRP A 1 100 ? 10.176 -7.053 -13.913 1.00 94.19 100 TRP A O 1
ATOM 790 N N . SER A 1 101 ? 8.806 -5.803 -12.667 1.00 91.06 101 SER A N 1
ATOM 791 C CA . SER A 1 101 ? 9.186 -4.536 -13.299 1.00 91.06 101 SER A CA 1
ATOM 792 C C . SER A 1 101 ? 10.681 -4.247 -13.153 1.00 91.06 101 SER A C 1
ATOM 794 O O . SER A 1 101 ? 11.309 -3.840 -14.130 1.00 91.06 101 SER A O 1
ATOM 796 N N . LEU A 1 102 ? 11.247 -4.444 -11.959 1.00 91.56 102 LEU A N 1
ATOM 797 C CA . LEU A 1 102 ? 12.669 -4.210 -11.705 1.00 91.56 102 LEU A CA 1
ATOM 798 C C . LEU A 1 102 ? 13.548 -5.228 -12.424 1.00 91.56 102 LEU A C 1
ATOM 800 O O . LEU A 1 102 ? 14.539 -4.826 -13.025 1.00 91.56 102 LEU A O 1
ATOM 804 N N . GLU A 1 103 ? 13.160 -6.505 -12.435 1.00 91.31 103 GLU A N 1
ATOM 805 C CA . GLU A 1 103 ? 13.889 -7.548 -13.165 1.00 91.31 103 GLU A CA 1
ATOM 806 C C . GLU A 1 103 ? 14.031 -7.187 -14.651 1.00 91.31 103 GLU A C 1
ATOM 808 O O . GLU A 1 103 ? 15.120 -7.253 -15.215 1.00 91.31 103 GLU A O 1
ATOM 813 N N . GLN A 1 104 ? 12.950 -6.718 -15.285 1.00 88.50 104 GLN A N 1
ATOM 814 C CA . GLN A 1 104 ? 12.982 -6.308 -16.693 1.00 88.50 104 GLN A CA 1
ATOM 815 C C . GLN A 1 104 ? 13.877 -5.088 -16.928 1.00 88.50 104 GLN A C 1
ATOM 817 O O . GLN A 1 104 ? 14.667 -5.081 -17.870 1.00 88.50 104 GLN A O 1
ATOM 822 N N . GLN A 1 105 ? 13.791 -4.071 -16.066 1.00 87.94 105 GLN A N 1
ATOM 823 C CA . GLN A 1 105 ? 14.638 -2.877 -16.169 1.00 87.94 105 GLN A CA 1
ATOM 824 C C . GLN A 1 105 ? 16.128 -3.194 -15.962 1.00 87.94 105 GLN A C 1
ATOM 826 O O . GLN A 1 105 ? 16.985 -2.572 -16.595 1.00 87.94 105 GLN A O 1
ATOM 831 N N . TRP A 1 106 ? 16.446 -4.160 -15.097 1.00 87.44 106 TRP A N 1
ATOM 832 C CA . TRP A 1 106 ? 17.823 -4.594 -14.857 1.00 87.44 106 TRP A CA 1
ATOM 833 C C . TRP A 1 106 ? 18.379 -5.438 -16.004 1.00 87.44 106 TRP A C 1
ATOM 835 O O . TRP A 1 106 ? 19.535 -5.265 -16.380 1.00 87.44 106 TRP A O 1
ATOM 845 N N . GLN A 1 107 ? 17.566 -6.332 -16.574 1.00 84.88 107 GLN A N 1
ATOM 846 C CA . GLN A 1 107 ? 17.983 -7.193 -17.684 1.00 84.88 107 GLN A CA 1
ATOM 847 C C . GLN A 1 107 ? 18.072 -6.454 -19.027 1.00 84.88 107 GLN A C 1
ATOM 849 O O . GLN A 1 107 ? 18.894 -6.820 -19.866 1.00 84.88 107 GLN A O 1
ATOM 854 N N . ARG A 1 108 ? 17.214 -5.452 -19.261 1.00 73.00 108 ARG A N 1
ATOM 855 C CA . ARG A 1 108 ? 17.122 -4.694 -20.521 1.00 73.00 108 ARG A CA 1
ATOM 856 C C . ARG A 1 108 ? 17.001 -3.200 -20.245 1.00 73.00 108 ARG A C 1
ATOM 858 O O . ARG A 1 108 ? 15.933 -2.604 -20.372 1.00 73.00 108 ARG A O 1
ATOM 865 N N . SER A 1 109 ? 18.113 -2.595 -19.841 1.00 65.62 109 SER A N 1
ATOM 866 C CA . SER A 1 109 ? 18.181 -1.171 -19.476 1.00 65.62 109 SER A CA 1
ATOM 867 C C . SER A 1 109 ? 17.973 -0.213 -20.659 1.00 65.62 109 SER A C 1
ATOM 869 O O . SER A 1 109 ? 17.774 0.981 -20.464 1.00 65.62 109 SER A O 1
ATOM 871 N N . ASP A 1 110 ? 18.026 -0.733 -21.881 1.00 62.12 110 ASP A N 1
ATOM 872 C CA . ASP A 1 110 ? 17.967 -0.026 -23.155 1.00 62.12 110 ASP A CA 1
ATOM 873 C C . ASP A 1 110 ? 16.549 0.068 -23.748 1.00 62.12 110 ASP A C 1
ATOM 875 O O . ASP A 1 110 ? 16.279 0.994 -24.515 1.00 62.12 110 ASP A O 1
ATOM 879 N N . VAL A 1 111 ? 15.611 -0.811 -23.359 1.00 63.12 111 VAL A N 1
ATOM 880 C CA . VAL A 1 111 ? 14.204 -0.721 -23.792 1.00 63.12 111 VAL A CA 1
ATOM 881 C C . VAL A 1 111 ? 13.241 -1.164 -22.686 1.00 63.12 111 VAL A C 1
ATOM 883 O O . VAL A 1 111 ? 13.136 -2.343 -22.352 1.00 63.12 111 VAL A O 1
ATOM 886 N N . TYR A 1 112 ? 12.451 -0.220 -22.173 1.00 66.00 112 TYR A N 1
ATOM 887 C CA . TYR A 1 112 ? 11.356 -0.498 -21.242 1.00 66.00 112 TYR A CA 1
ATOM 888 C C . TYR A 1 112 ? 10.149 -1.088 -21.991 1.00 66.00 112 TYR A C 1
ATOM 890 O O . TYR A 1 112 ? 9.282 -0.357 -22.472 1.00 66.00 112 TYR A O 1
ATOM 898 N N . ILE A 1 113 ? 10.102 -2.417 -22.130 1.00 68.31 113 ILE A N 1
ATOM 899 C CA . ILE A 1 113 ? 9.009 -3.130 -22.813 1.00 68.31 113 ILE A CA 1
ATOM 900 C C . ILE A 1 113 ? 8.109 -3.806 -21.780 1.00 68.31 113 ILE A C 1
ATOM 902 O O . ILE A 1 113 ? 8.523 -4.726 -21.076 1.00 68.31 113 ILE A O 1
ATOM 906 N N . TRP A 1 114 ? 6.843 -3.396 -21.730 1.00 81.31 114 TRP A N 1
ATOM 907 C CA . TRP A 1 114 ? 5.824 -4.093 -20.951 1.00 81.31 114 TRP A CA 1
ATOM 908 C C . TRP A 1 114 ? 5.355 -5.339 -21.690 1.00 81.31 114 TRP A C 1
ATOM 910 O O . TRP A 1 114 ? 4.791 -5.256 -22.780 1.00 81.31 114 TRP A O 1
ATOM 920 N N . THR A 1 115 ? 5.550 -6.504 -21.080 1.00 87.69 115 THR A N 1
ATOM 921 C CA . THR A 1 115 ? 4.969 -7.746 -21.599 1.00 87.69 115 THR A CA 1
ATOM 922 C C . THR A 1 115 ? 3.456 -7.772 -21.364 1.00 87.69 115 THR A C 1
ATOM 924 O O . THR A 1 115 ? 2.948 -7.146 -20.431 1.00 87.69 115 THR A O 1
ATOM 927 N N . HIS A 1 116 ? 2.716 -8.550 -22.161 1.00 89.75 116 HIS A N 1
ATOM 928 C CA . HIS A 1 116 ? 1.274 -8.746 -21.946 1.00 89.75 116 HIS A CA 1
ATOM 929 C C . HIS A 1 116 ? 0.955 -9.232 -20.520 1.00 89.75 116 HIS A C 1
ATOM 931 O O . HIS A 1 116 ? -0.029 -8.796 -19.923 1.00 89.75 116 HIS A O 1
ATOM 937 N N . GLY A 1 117 ? 1.831 -10.067 -19.944 1.00 91.25 117 GLY A N 1
ATOM 938 C CA . GLY A 1 117 ? 1.739 -10.509 -18.552 1.00 91.25 117 GLY A CA 1
ATOM 939 C C . GLY A 1 117 ? 1.834 -9.348 -17.561 1.00 91.25 117 GLY A C 1
ATOM 940 O O . GLY A 1 117 ? 0.966 -9.212 -16.702 1.00 91.25 117 GLY A O 1
ATOM 941 N N . MET A 1 118 ? 2.806 -8.449 -17.727 1.00 90.56 118 MET A N 1
ATOM 942 C CA . MET A 1 118 ? 2.950 -7.267 -16.866 1.00 90.56 118 MET A CA 1
ATOM 943 C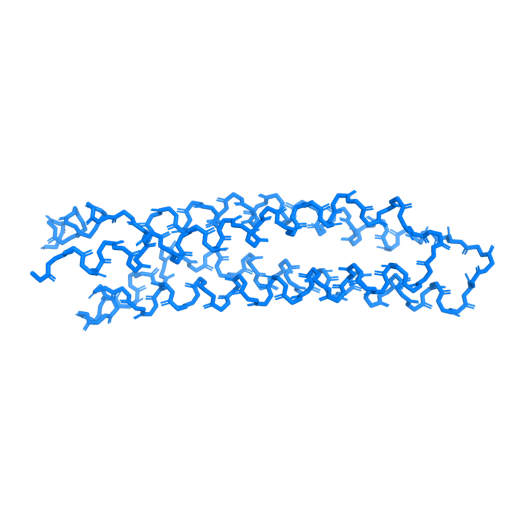 C . MET A 1 118 ? 1.753 -6.322 -16.958 1.00 90.56 118 MET A C 1
ATOM 945 O O . MET A 1 118 ? 1.287 -5.835 -15.932 1.00 90.56 118 MET A O 1
ATOM 949 N N . VAL A 1 119 ? 1.214 -6.096 -18.162 1.00 92.06 119 VAL A N 1
ATOM 950 C CA . VAL A 1 119 ? 0.007 -5.270 -18.345 1.00 92.06 119 VAL A CA 1
ATOM 951 C C . VAL A 1 119 ? -1.188 -5.893 -17.621 1.00 92.06 119 VAL A C 1
ATOM 953 O O . VAL A 1 119 ? -1.942 -5.184 -16.950 1.00 92.06 119 VAL A O 1
ATOM 956 N N . SER A 1 120 ? -1.347 -7.217 -17.707 1.00 94.50 120 SER A N 1
ATOM 957 C CA . SER A 1 120 ? -2.419 -7.923 -17.000 1.00 94.50 120 SER A CA 1
ATOM 958 C C . SER A 1 120 ? -2.268 -7.813 -15.480 1.00 94.50 120 SER A C 1
ATOM 960 O O . SER A 1 120 ? -3.214 -7.418 -14.800 1.00 94.50 120 SER A O 1
ATOM 962 N N . LEU A 1 121 ? -1.061 -8.055 -14.957 1.00 94.94 121 LEU A N 1
ATOM 963 C CA . LEU A 1 121 ? -0.755 -7.971 -13.533 1.00 94.94 121 LEU A CA 1
ATOM 964 C C . LEU A 1 121 ? -0.985 -6.558 -12.997 1.00 94.94 121 LEU A C 1
ATOM 966 O O . LEU A 1 121 ? -1.631 -6.392 -11.969 1.00 94.94 121 LEU A O 1
ATOM 970 N N . TYR A 1 122 ? -0.532 -5.543 -13.728 1.00 93.06 122 TYR A N 1
ATOM 971 C CA . TYR A 1 122 ? -0.762 -4.141 -13.399 1.00 93.06 122 TYR A CA 1
ATOM 972 C C . TYR A 1 122 ? -2.245 -3.781 -13.374 1.00 93.06 122 TYR A C 1
ATOM 974 O O . TYR A 1 122 ? -2.713 -3.141 -12.438 1.00 93.06 122 TYR A O 1
ATOM 982 N N . THR A 1 123 ? -3.019 -4.230 -14.362 1.00 94.38 123 THR A N 1
ATOM 983 C CA . THR A 1 123 ? -4.461 -3.944 -14.421 1.00 94.38 123 THR A CA 1
ATOM 984 C C . THR A 1 123 ? -5.206 -4.601 -13.255 1.00 94.38 123 THR A C 1
ATOM 986 O O . THR A 1 123 ? -6.071 -3.979 -12.629 1.00 94.38 123 THR A O 1
ATOM 989 N N . ILE A 1 124 ? -4.840 -5.840 -12.913 1.00 95.81 124 ILE A N 1
ATOM 990 C CA . ILE A 1 124 ? -5.377 -6.551 -11.746 1.00 95.81 124 ILE A CA 1
ATOM 991 C C . ILE A 1 124 ? -4.988 -5.817 -10.459 1.00 95.81 124 ILE A C 1
ATOM 993 O O . ILE A 1 124 ? -5.859 -5.526 -9.640 1.00 95.81 124 ILE A O 1
ATOM 997 N N . GLN A 1 125 ? -3.711 -5.457 -10.307 1.00 96.00 125 GLN A N 1
ATOM 998 C CA . GLN A 1 125 ? -3.198 -4.721 -9.152 1.00 96.00 125 GLN A CA 1
ATOM 999 C C . GLN A 1 125 ? -3.951 -3.400 -8.952 1.00 96.00 125 GLN A C 1
ATOM 1001 O O . GLN A 1 125 ? -4.381 -3.121 -7.835 1.00 96.00 125 GLN A O 1
ATOM 1006 N N . ARG A 1 126 ? -4.227 -2.642 -10.023 1.00 93.88 126 ARG A N 1
ATOM 1007 C CA . ARG A 1 126 ? -5.006 -1.390 -9.960 1.00 93.88 126 ARG A CA 1
ATOM 1008 C C . ARG A 1 126 ? -6.440 -1.609 -9.520 1.00 93.88 126 ARG A C 1
ATOM 1010 O O . ARG A 1 126 ? -6.945 -0.879 -8.670 1.00 93.88 126 ARG A O 1
ATOM 1017 N N . THR A 1 127 ? -7.083 -2.627 -10.080 1.00 94.81 127 THR A N 1
ATOM 1018 C CA . THR A 1 127 ? -8.476 -2.958 -9.765 1.00 94.81 127 THR A CA 1
ATOM 1019 C C . THR A 1 127 ? -8.615 -3.360 -8.297 1.00 94.81 127 THR A C 1
ATOM 1021 O O . THR A 1 127 ? -9.496 -2.869 -7.588 1.00 94.81 127 THR A O 1
ATOM 1024 N N . VAL A 1 128 ? -7.698 -4.201 -7.811 1.00 95.81 128 VAL A N 1
ATOM 1025 C CA . VAL A 1 128 ? -7.633 -4.585 -6.396 1.00 95.81 128 VAL A CA 1
ATOM 1026 C C . VAL A 1 128 ? -7.259 -3.387 -5.520 1.00 95.81 128 VAL A C 1
ATOM 1028 O O . VAL A 1 128 ? -7.833 -3.233 -4.445 1.00 95.81 128 VAL A O 1
ATOM 1031 N N . GLY A 1 129 ? -6.383 -2.497 -5.988 1.00 94.56 129 GLY A N 1
ATOM 1032 C CA . GLY A 1 129 ? -6.025 -1.250 -5.310 1.00 94.56 129 GLY A CA 1
ATOM 1033 C C . GLY A 1 129 ? -7.236 -0.360 -5.040 1.00 94.56 129 GLY A C 1
ATOM 1034 O O . GLY A 1 129 ? -7.431 0.081 -3.911 1.00 94.56 129 GLY A O 1
ATOM 1035 N N . CYS A 1 130 ? -8.131 -0.178 -6.017 1.00 94.38 130 CYS A N 1
ATOM 1036 C CA . CYS A 1 130 ? -9.381 0.562 -5.808 1.00 94.38 130 CYS A CA 1
ATOM 1037 C C . CYS A 1 130 ? -10.235 -0.034 -4.675 1.00 94.38 130 CYS A C 1
ATOM 1039 O O . CYS A 1 130 ? -10.745 0.703 -3.825 1.00 94.38 130 CYS A O 1
ATOM 1041 N N . LEU A 1 131 ? -10.366 -1.366 -4.637 1.00 94.25 131 LEU A N 1
ATOM 1042 C CA . LEU A 1 131 ? -11.083 -2.066 -3.567 1.00 94.25 131 LEU A CA 1
ATOM 1043 C C . LEU A 1 131 ? -10.373 -1.903 -2.220 1.00 94.25 131 LEU A C 1
ATOM 1045 O O . LEU A 1 131 ? -11.028 -1.621 -1.216 1.00 94.25 131 LEU A O 1
ATOM 1049 N N . HIS A 1 132 ? -9.046 -2.033 -2.205 1.00 95.38 132 HIS A N 1
ATOM 1050 C CA . HIS A 1 132 ? -8.218 -1.846 -1.021 1.00 95.38 132 HIS A CA 1
ATOM 1051 C C . HIS A 1 132 ? -8.407 -0.447 -0.433 1.00 95.38 132 HIS A C 1
ATOM 1053 O O . HIS A 1 132 ? -8.759 -0.332 0.737 1.00 95.38 132 HIS A O 1
ATOM 1059 N N . TYR A 1 133 ? -8.280 0.609 -1.237 1.00 94.12 133 TYR A N 1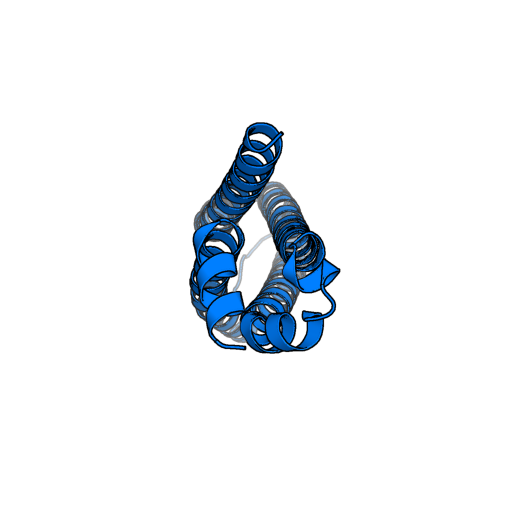
ATOM 1060 C CA . TYR A 1 133 ? -8.423 1.989 -0.769 1.00 94.12 133 TYR A CA 1
ATOM 1061 C C . TYR A 1 133 ? -9.801 2.266 -0.175 1.00 94.12 133 TYR A C 1
ATOM 1063 O O . TYR A 1 133 ? -9.912 2.888 0.885 1.00 94.12 133 TYR A O 1
ATOM 1071 N N . TYR A 1 134 ? -10.857 1.774 -0.826 1.00 94.31 134 TYR A N 1
ATOM 1072 C CA . TYR A 1 134 ? -12.219 1.927 -0.330 1.00 94.31 134 TYR A CA 1
ATOM 1073 C C . TYR A 1 134 ? -12.430 1.188 0.998 1.00 94.31 134 TYR A C 1
ATOM 1075 O O . TYR A 1 134 ? -12.897 1.787 1.973 1.00 94.31 134 TYR A O 1
ATOM 1083 N N . LEU A 1 135 ? -12.074 -0.100 1.054 1.00 93.06 135 LEU A N 1
ATOM 1084 C CA . LEU A 1 135 ? -12.280 -0.934 2.239 1.00 93.06 135 LEU A CA 1
ATOM 1085 C C . LEU A 1 135 ? -11.409 -0.480 3.410 1.00 93.06 135 LEU A C 1
ATOM 1087 O O . LEU A 1 135 ? -11.911 -0.395 4.529 1.00 93.06 135 LEU A O 1
ATOM 1091 N N . TYR A 1 136 ? -10.153 -0.118 3.153 1.00 93.00 136 TYR A N 1
ATOM 1092 C CA . TYR A 1 136 ? -9.213 0.347 4.166 1.00 93.00 136 TYR A CA 1
ATOM 1093 C C . TYR A 1 136 ? -9.662 1.672 4.784 1.00 93.00 136 TYR A C 1
ATOM 1095 O O . TYR A 1 136 ? -9.789 1.771 6.005 1.00 93.00 136 TYR A O 1
ATOM 1103 N N . LYS A 1 137 ? -10.010 2.671 3.955 1.00 92.12 137 LYS A N 1
ATOM 1104 C CA . LYS A 1 137 ? -10.574 3.941 4.440 1.00 92.12 137 LYS A CA 1
ATOM 1105 C C . LYS A 1 137 ? -11.821 3.690 5.284 1.00 92.12 137 LYS A C 1
ATOM 1107 O O . LYS A 1 137 ? -11.958 4.233 6.378 1.00 92.12 137 LYS A O 1
ATOM 1112 N N . ARG A 1 138 ? -12.734 2.854 4.784 1.00 90.25 138 ARG A N 1
ATOM 1113 C CA . ARG A 1 138 ? -13.970 2.503 5.487 1.00 90.25 138 ARG A CA 1
ATOM 1114 C C . ARG A 1 138 ? -13.691 1.809 6.826 1.00 90.25 138 ARG A C 1
ATOM 1116 O O . ARG A 1 138 ? -14.409 2.083 7.787 1.00 90.25 138 ARG A O 1
ATOM 1123 N N . ALA A 1 139 ? -12.691 0.932 6.893 1.00 89.25 139 ALA A N 1
ATOM 1124 C CA . ALA A 1 139 ? -12.323 0.208 8.103 1.00 89.25 139 ALA A CA 1
ATOM 1125 C C . ALA A 1 139 ? -11.709 1.131 9.157 1.00 89.25 139 ALA A C 1
ATOM 1127 O O . ALA A 1 139 ? -12.178 1.151 10.291 1.00 89.25 139 ALA A O 1
ATOM 1128 N N . ILE A 1 140 ? -10.737 1.955 8.770 1.00 88.00 140 ILE A N 1
ATOM 1129 C CA . ILE A 1 140 ? -10.078 2.899 9.677 1.00 88.00 140 ILE A CA 1
ATOM 1130 C C . ILE A 1 140 ? -11.069 3.918 10.244 1.00 88.00 140 ILE A C 1
ATOM 1132 O O . ILE A 1 140 ? -11.058 4.167 11.448 1.00 88.00 140 ILE A O 1
ATOM 1136 N N . LEU A 1 141 ? -11.976 4.458 9.421 1.00 85.62 141 LEU A N 1
ATOM 1137 C CA . LEU A 1 141 ? -13.003 5.388 9.902 1.00 85.62 141 LEU A CA 1
ATOM 1138 C C . LEU A 1 141 ? -13.979 4.719 10.881 1.00 85.62 141 LEU A C 1
ATOM 1140 O O . LEU A 1 141 ? -14.295 5.312 11.906 1.00 85.62 141 LEU A O 1
ATOM 1144 N N . GLN A 1 142 ? -14.409 3.479 10.614 1.00 82.81 142 GLN A N 1
ATOM 1145 C CA . GLN A 1 142 ? -15.270 2.728 11.541 1.00 82.81 142 GLN A CA 1
ATOM 1146 C C . GLN A 1 142 ? -14.564 2.403 12.857 1.00 82.81 142 GLN A C 1
ATOM 1148 O O . GLN A 1 142 ? -15.171 2.521 13.914 1.00 82.81 142 GLN A O 1
ATOM 1153 N N . LEU A 1 143 ? -13.286 2.022 12.803 1.00 78.31 143 LEU A N 1
ATOM 1154 C CA . LEU A 1 143 ? -12.505 1.703 13.998 1.00 78.31 143 LEU A CA 1
ATOM 1155 C C . LEU A 1 143 ? -12.220 2.945 14.854 1.00 78.31 143 LEU A C 1
ATOM 1157 O O . LEU A 1 143 ? -12.089 2.827 16.071 1.00 78.31 143 LEU A O 1
ATOM 1161 N N . SER A 1 144 ? -12.165 4.124 14.228 1.00 74.94 144 SER A N 1
ATOM 1162 C CA . SER A 1 144 ? -11.915 5.408 14.895 1.00 74.94 144 SER A CA 1
ATOM 1163 C C . SER A 1 144 ? -13.173 6.037 15.505 1.00 74.94 144 SER A C 1
ATOM 1165 O O . SER A 1 144 ? -13.060 6.906 16.371 1.00 74.94 144 SER A O 1
ATOM 1167 N N . ASP A 1 145 ? -14.367 5.631 15.062 1.00 73.56 145 ASP A N 1
ATOM 1168 C CA . ASP A 1 145 ? -15.630 6.171 15.560 1.00 73.56 145 ASP A CA 1
ATOM 1169 C C . ASP A 1 145 ? -15.991 5.558 16.921 1.00 73.56 145 ASP A C 1
ATOM 1171 O O . ASP A 1 145 ? -16.260 4.364 17.055 1.00 73.56 145 ASP A O 1
ATOM 1175 N N . LYS A 1 146 ? -16.037 6.401 17.955 1.00 60.84 146 LYS A N 1
ATOM 1176 C CA . LYS A 1 146 ? -16.398 5.994 19.317 1.00 60.84 146 LYS A CA 1
ATOM 1177 C C . LYS A 1 146 ? -17.843 5.507 19.437 1.00 60.84 146 LYS A C 1
ATOM 1179 O O . LYS A 1 146 ? -18.109 4.640 20.266 1.00 60.84 146 LYS A O 1
ATOM 1184 N N . ASN A 1 147 ? -18.763 6.027 18.621 1.00 58.59 147 ASN A N 1
ATOM 1185 C CA . ASN A 1 147 ? -20.181 5.657 18.675 1.00 58.59 147 ASN A CA 1
ATOM 1186 C C . ASN A 1 147 ? -20.455 4.279 18.069 1.00 58.59 147 ASN A C 1
ATOM 1188 O O . ASN A 1 147 ? -21.469 3.653 18.387 1.00 58.59 147 ASN A O 1
ATOM 1192 N N . PHE A 1 148 ? -19.542 3.779 17.236 1.00 59.19 148 PHE A N 1
ATOM 1193 C CA . PHE A 1 148 ? -19.647 2.451 16.649 1.00 59.19 148 PHE A CA 1
ATOM 1194 C C . PHE A 1 148 ? -19.746 1.354 17.722 1.00 59.19 148 PHE A C 1
ATOM 1196 O O . PHE A 1 148 ? -20.577 0.451 17.616 1.00 59.19 148 PHE A O 1
ATOM 1203 N N . TYR A 1 149 ? -18.951 1.468 18.789 1.00 57.56 149 TYR A N 1
ATOM 1204 C CA . TYR A 1 149 ? -18.930 0.501 19.890 1.00 57.56 149 TYR A CA 1
ATOM 1205 C C . TYR A 1 149 ? -20.212 0.543 20.721 1.00 57.56 149 TYR A C 1
ATOM 1207 O O . TYR A 1 149 ? -20.755 -0.509 21.048 1.00 57.56 149 TYR A O 1
ATOM 1215 N N . THR A 1 150 ? -20.736 1.743 20.985 1.00 57.19 150 THR A N 1
ATOM 1216 C CA . THR A 1 150 ? -21.965 1.950 21.764 1.00 57.19 150 THR A CA 1
ATOM 1217 C C . THR A 1 150 ? -23.186 1.328 21.084 1.00 57.19 150 THR A C 1
ATOM 1219 O O . THR A 1 150 ? -24.041 0.751 21.749 1.00 57.19 150 THR A O 1
ATOM 1222 N N . HIS A 1 151 ? -23.277 1.401 19.753 1.00 57.19 151 HIS A N 1
ATOM 1223 C CA . HIS A 1 151 ? -24.386 0.795 19.012 1.00 57.19 151 HIS A CA 1
ATOM 1224 C C . HIS A 1 151 ? -24.255 -0.722 18.840 1.00 57.19 151 HIS A C 1
ATOM 1226 O O . HIS A 1 151 ? -25.276 -1.403 18.742 1.00 57.19 151 HIS A O 1
ATOM 1232 N N . LEU A 1 152 ? -23.031 -1.263 18.802 1.00 57.78 152 LEU A N 1
ATOM 1233 C CA . LEU A 1 152 ? -22.820 -2.709 18.719 1.00 57.78 152 LEU A CA 1
ATOM 1234 C C . LEU A 1 152 ? -23.151 -3.403 20.050 1.00 57.78 152 LEU A C 1
ATOM 1236 O O . LEU A 1 152 ? -23.805 -4.440 20.034 1.00 57.78 152 LEU A O 1
ATOM 1240 N N . SER A 1 153 ? -22.788 -2.801 21.189 1.00 52.38 153 SER A N 1
ATOM 1241 C CA . SER A 1 153 ? -23.088 -3.344 22.525 1.00 52.38 153 SER A CA 1
ATOM 1242 C C . SER A 1 153 ? -24.573 -3.322 22.902 1.00 52.38 153 SER A C 1
ATOM 1244 O O . SER A 1 153 ? -24.963 -3.990 23.847 1.00 52.38 153 SER A O 1
ATOM 1246 N N . LEU A 1 154 ? -25.404 -2.541 22.202 1.00 55.09 154 LEU A N 1
ATOM 1247 C CA . LEU A 1 154 ? -26.856 -2.460 22.436 1.00 55.09 154 LEU A CA 1
ATOM 1248 C C . LEU A 1 154 ? -27.666 -3.479 21.616 1.00 55.09 154 LEU A C 1
ATOM 1250 O O . LEU A 1 154 ? -28.888 -3.528 21.741 1.00 55.09 154 LEU A O 1
ATOM 1254 N N . ARG A 1 155 ? -27.014 -4.243 20.730 1.00 50.03 155 ARG A N 1
ATOM 1255 C CA . ARG A 1 155 ? -27.650 -5.298 19.919 1.00 50.03 155 ARG A CA 1
ATOM 1256 C C . ARG A 1 155 ? -27.415 -6.717 20.443 1.00 50.03 155 ARG A C 1
ATOM 1258 O O . ARG A 1 155 ? -27.984 -7.643 19.871 1.00 50.03 155 ARG A O 1
ATOM 1265 N N . THR A 1 156 ? -26.596 -6.867 21.479 1.00 48.19 156 THR A N 1
ATOM 1266 C CA . THR A 1 156 ? -26.474 -8.074 22.313 1.00 48.19 156 THR A CA 1
ATOM 1267 C C . THR A 1 156 ? -27.365 -7.941 23.530 1.00 48.19 156 THR A C 1
ATOM 1269 O O . THR A 1 156 ? -28.082 -8.914 23.835 1.00 48.19 156 THR A O 1
#

=== Feature glossary ===
Legend for the data blocks above and below:

— What the protein is —

Sequence gives the chain of amino acids in standard one-letter code (A=alanine, C=cysteine, …, Y=tyrosine), read N→C. It is the only feature that is directly encoded by the gene; all structural features are derived from the folded form of this sequence.

The annotation block draws on four external resources. InterPro: which protein families and domains the sequence belongs to. GO: standardized terms for what the protein does, what process it participates in, and where in the cell it acts. CATH: which structural fold it has in the CATH hierarchy. Organism: the species of origin.

— Where its atoms are —

Atomic coordinates in PDBx/mmCIF format — the same representation the Protein Data Bank distributes. Each line of the _atom_site loop places one backbone atom in Cartesian space (units: ångströms, origin: arbitrary).

Six rendered views show the 3D structure from the faces of a cube — i.e. along ±x, ±y, ±z. Rendering representation is drawn randomly per protein from cartoon (secondary-structure ribbons), sticks (backbone bonds), or molecular surface; coloring is either N→C rainbow (blue at the N-terminus through red at the C-terminus) or one color per chain.

— Local backbone conformation —

DSSP 8-state secondary structure assigns each residue one of H (α-helix), G (3₁₀-helix), I (π-helix), E (extended β-strand), B (isolated β-bridge), T (hydrogen-bonded turn), S (bend), or '-' (coil). The assignment is computed from backbone hydrogen-bond geometry via the Kabsch–Sander algorithm.

P-SEA three-state annotation labels each residue as helix, strand, or coil based purely on the geometry of the Cα trace. It serves as a fallback when the full backbone (and thus DSSP) is unavailable.

φ (phi) and ψ (psi) are the two rotatable backbone dihedrals per residue: φ is the C(i-1)–N–Cα–C torsion, ψ is the N–Cα–C–N(i+1) torsion, both in degrees on (−180°, 180°]. α-helical residues cluster near (−60°, −45°); β-strand residues near (−120°, +130°). A Ramachandran plot is simply a scatter of (φ, ψ) for every residue.

— Global shape and packing —

Radius of gyration (Rg) is the root-mean-square distance of Cα atoms from their centroid — a single number for overall size and compactness. A globular domain of N residues has Rg ≈ 2.2·N^0.38 Å; an extended or disordered chain has a much larger Rg. The Cα contact count is the number of residue pairs whose Cα atoms are within 8 Å and are more than four positions apart in sequence — a standard proxy for tertiary packing density. The bounding box is the smallest axis-aligned box enclosing all Cα atoms.

Accessible surface area quantifies burial. A residue with SASA near zero is packed into the hydrophobic core; one with SASA >100 Å² sits on the surface. Computed here via the Shrake–Rupley numerical algorithm with a 1.4 Å probe.

The contact map is a binary N×N matrix image: pixel (i, j) is dark where Cα_i and Cα_j are within 8 Å and |i−j|>4. Because the |i−j|>4 filter removes local helical contacts, off-diagonal stripes parallel to the main diagonal indicate parallel β-sheets; stripes perpendicular to it indicate antiparallel β-sheets. The Ramachandran plot scatters every residue's (φ, ψ) pair against the sterically allowed regions. The PAE heatmap renders the predicted-aligned-error matrix.

— Structural neighborhood —

A 3Di character summarizes, for each residue, the relative orientation of the Cα frame of its nearest spatial neighbor. Because it encodes fold topology rather than chemistry, 3Di alignments detect remote structural similarity that sequence alignment misses.

Structural nearest neighbors (via Foldseek easy-search vs the PDB). Reported per hit: target PDB id, E-value, and alignment TM-score. A TM-score above ~0.5 is the conventional threshold for 'same fold'.

— Confidence and disorder —

For AlphaFold models, t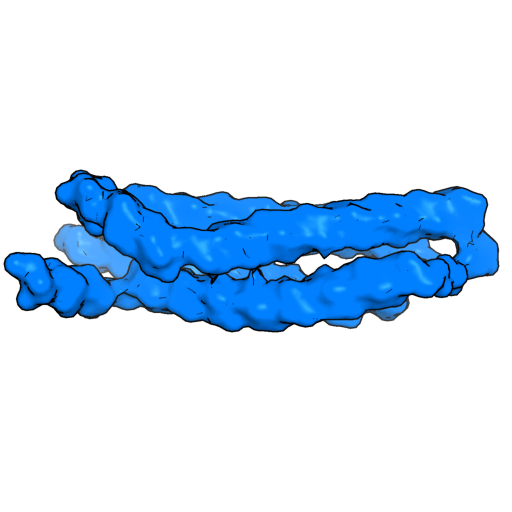he B-factor field carries pLDDT — the model's own estimate of local accuracy on a 0–100 scale. Regions with pLDDT<50 should be treated as essentially unmodeled; they often correspond to intrinsically disordered segments.

B-factor (Debye–Waller factor) reflects atomic displacement in the crystal lattice. It is an experimental observable (units Å²), not a prediction; low values mean the atom is pinned down, high values mean it moves or is heterogeneous across the crystal.

Predicted Aligned Error (PAE) is an AlphaFold confidence matrix: entry (i, j) is the expected error in the position of residue j, 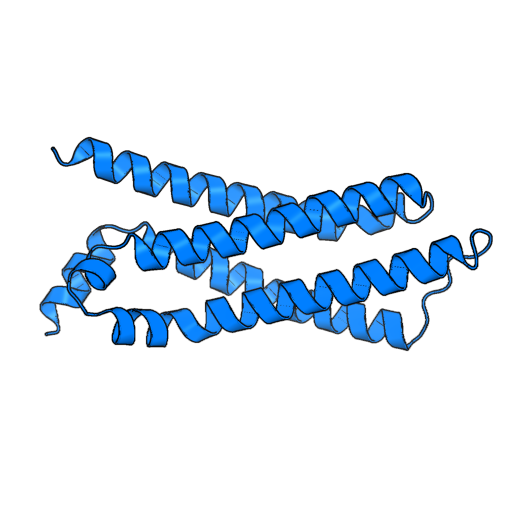in ångströms, when the prediction is superimposed on the true structure at residue i. Low PAE within a block of residues means that block is internally rigid and well-predicted; high PAE between two blocks means their relative placement is uncertain even if each block individually is confident.